Protein AF-A0A411PM91-F1 (afdb_monomer)

Organism: NCBI:txid2520507

Foldseek 3Di:
DPPPQLCVLLVVLVQFWDQDPVALQRIFTCAALDPPGPHGHPHRAFDADPVGFTWHDHPNDIDTSLLSLCSNVVAPCSSVPDDPPLQKDKAFQVNRRRPSHNVRIHIDGPVVNVVPPDDPPCPDLVQWDDDPQKIWGWDDDDPDIDTQGIGRDPVVSSVSNVVVVVD

Sequence (167 aa):
MKGKQLITLKSKFDKYFKIDPESPSGLSWKCKSSKRSSYAAGDKAGTITTNGYYTVVLFGRHYRVHRIVAVLAGIPDAHLLRKGCQKYQIDHINRERTANCPSNLRVVTPSVNNQNRAQPERKHDAGIRKRGKTFTAYYYEGNKQVTVGTFDTREEAVQARAGCLAA

Structure (mmCIF, N/CA/C/O backbone):
data_AF-A0A411PM91-F1
#
_entry.id   AF-A0A411PM91-F1
#
loop_
_atom_site.group_PDB
_atom_site.id
_atom_site.type_symbol
_atom_site.label_atom_id
_atom_site.label_alt_id
_atom_site.label_comp_id
_atom_site.label_asym_id
_atom_site.label_entity_id
_atom_site.label_seq_id
_atom_site.pdbx_PDB_ins_code
_atom_site.Cartn_x
_atom_site.Cartn_y
_atom_site.Cartn_z
_atom_site.occupancy
_atom_site.B_iso_or_equiv
_atom_site.auth_seq_id
_atom_site.auth_comp_id
_atom_site.auth_asym_id
_atom_site.auth_atom_id
_atom_site.pdbx_PDB_model_num
ATOM 1 N N . MET A 1 1 ? -12.858 -2.547 -27.367 1.00 46.53 1 MET A N 1
ATOM 2 C CA . MET A 1 1 ? -11.926 -1.500 -26.864 1.00 46.53 1 MET A CA 1
ATOM 3 C C . MET A 1 1 ? -11.109 -1.881 -25.610 1.00 46.53 1 MET A C 1
ATOM 5 O O . MET A 1 1 ? -10.199 -1.135 -25.277 1.00 46.53 1 MET A O 1
ATOM 9 N N . LYS A 1 2 ? -11.354 -3.023 -24.936 1.00 47.12 2 LYS A N 1
ATOM 10 C CA . LYS A 1 2 ? -10.687 -3.400 -23.665 1.00 47.12 2 LYS A CA 1
ATOM 11 C C . LYS A 1 2 ? -9.218 -3.862 -23.812 1.00 47.12 2 LYS A C 1
ATOM 13 O O . LYS A 1 2 ? -8.403 -3.578 -22.945 1.00 47.12 2 LYS A O 1
ATOM 18 N N . GLY A 1 3 ? -8.856 -4.492 -24.937 1.00 42.31 3 GLY A N 1
ATOM 19 C CA . GLY A 1 3 ? -7.510 -5.055 -25.155 1.00 42.31 3 GLY A CA 1
ATOM 20 C C . GLY A 1 3 ? -6.398 -4.045 -25.479 1.00 42.31 3 GLY A C 1
ATOM 21 O O . GLY A 1 3 ? -5.266 -4.230 -25.046 1.00 42.31 3 GLY A O 1
ATOM 22 N N . LYS A 1 4 ? -6.696 -2.937 -26.178 1.00 44.84 4 LYS A N 1
ATOM 23 C CA . LYS A 1 4 ? -5.661 -1.978 -26.623 1.00 44.84 4 LYS A CA 1
ATOM 24 C C . LYS A 1 4 ? -4.986 -1.221 -25.465 1.00 44.84 4 LYS A C 1
ATOM 26 O O . LYS A 1 4 ? -3.795 -0.958 -25.547 1.00 44.84 4 LYS A O 1
ATOM 31 N N . GLN A 1 5 ? -5.703 -0.908 -24.379 1.00 50.62 5 GLN A N 1
ATOM 32 C CA . GLN A 1 5 ? -5.154 -0.141 -23.243 1.00 50.62 5 GLN A CA 1
ATOM 33 C C . GLN A 1 5 ? -4.319 -0.982 -22.262 1.00 50.62 5 GLN A C 1
ATOM 35 O O . GLN A 1 5 ? -3.369 -0.455 -21.677 1.00 50.62 5 GLN A O 1
ATOM 40 N N . LEU A 1 6 ? -4.633 -2.277 -22.104 1.00 51.25 6 LEU A N 1
ATOM 41 C CA . LEU A 1 6 ? -3.846 -3.220 -21.293 1.00 51.25 6 LEU A CA 1
ATOM 42 C C . LEU A 1 6 ? -2.402 -3.298 -21.806 1.00 51.25 6 LEU A C 1
ATOM 44 O O . LEU A 1 6 ? -1.440 -3.203 -21.042 1.00 51.25 6 LEU A O 1
ATOM 48 N N . ILE A 1 7 ? -2.286 -3.389 -23.132 1.00 56.22 7 ILE A N 1
ATOM 49 C CA . ILE A 1 7 ? -1.024 -3.461 -23.862 1.00 56.22 7 ILE A CA 1
ATOM 50 C C . ILE A 1 7 ? -0.212 -2.176 -23.639 1.00 56.22 7 ILE A C 1
ATOM 52 O O . ILE A 1 7 ? 0.985 -2.257 -23.388 1.00 56.22 7 ILE A O 1
ATOM 56 N N . THR A 1 8 ? -0.845 -0.995 -23.610 1.00 63.28 8 THR A N 1
ATOM 57 C CA . THR A 1 8 ? -0.145 0.295 -23.442 1.00 63.28 8 THR A CA 1
ATOM 58 C C . THR A 1 8 ? 0.420 0.514 -22.031 1.00 63.28 8 THR A C 1
ATOM 60 O O . THR A 1 8 ? 1.538 1.006 -21.883 1.00 63.28 8 THR A O 1
ATOM 63 N N . LEU A 1 9 ? -0.323 0.159 -20.974 1.00 65.81 9 LEU A N 1
ATOM 64 C CA . LEU A 1 9 ? 0.122 0.350 -19.581 1.00 65.81 9 LEU A CA 1
ATOM 65 C C . LEU A 1 9 ? 1.187 -0.665 -19.164 1.00 65.81 9 LEU A C 1
ATOM 67 O O . LEU A 1 9 ? 2.182 -0.278 -18.546 1.00 65.81 9 LEU A O 1
ATOM 71 N N . LYS A 1 10 ? 1.002 -1.938 -19.536 1.00 73.44 10 LYS A N 1
ATOM 72 C CA . LYS A 1 10 ? 2.011 -2.976 -19.306 1.00 73.44 10 LYS A CA 1
ATOM 73 C C . LYS A 1 10 ? 3.294 -2.645 -20.068 1.00 73.44 10 LYS A C 1
ATOM 75 O O . LYS A 1 10 ? 4.349 -2.604 -19.450 1.00 73.44 10 LYS A O 1
ATOM 80 N N . SER A 1 11 ? 3.185 -2.279 -21.350 1.00 76.88 11 SER A N 1
ATOM 81 C CA . SER A 1 11 ? 4.326 -1.850 -22.175 1.00 76.88 11 SER A CA 1
ATOM 82 C C . SER A 1 11 ? 5.086 -0.667 -21.561 1.00 76.88 11 SER A C 1
ATOM 84 O O . SER A 1 11 ? 6.317 -0.662 -21.545 1.00 76.88 11 SER A O 1
ATOM 86 N N . LYS A 1 12 ? 4.375 0.310 -20.976 1.00 84.75 12 LYS A N 1
ATOM 87 C CA . LYS A 1 12 ? 5.016 1.442 -20.297 1.00 84.75 12 LYS A CA 1
ATOM 88 C C . LYS A 1 12 ? 5.881 1.002 -19.117 1.00 84.75 12 LYS A C 1
ATOM 90 O O . LYS A 1 12 ? 7.018 1.452 -19.022 1.00 84.75 12 LYS A O 1
ATOM 95 N N . PHE A 1 13 ? 5.347 0.210 -18.187 1.00 91.56 13 PHE A N 1
ATOM 96 C CA . PHE A 1 13 ? 6.101 -0.171 -16.988 1.00 91.56 13 PHE A CA 1
ATOM 97 C C . PHE A 1 13 ? 7.158 -1.232 -1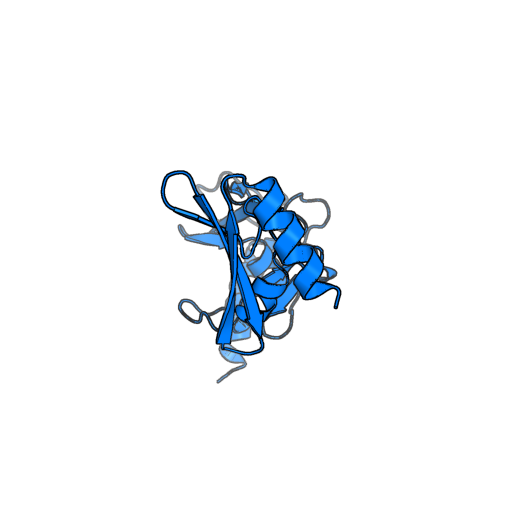7.277 1.00 91.56 13 PHE A C 1
ATOM 99 O O . PHE A 1 13 ? 8.256 -1.130 -16.738 1.00 91.56 13 PHE A O 1
ATOM 106 N N . ASP A 1 14 ? 6.865 -2.184 -18.163 1.00 92.44 14 ASP A N 1
ATOM 107 C CA . ASP A 1 14 ? 7.782 -3.271 -18.517 1.00 92.44 14 ASP A CA 1
ATOM 108 C C . ASP A 1 14 ? 9.068 -2.754 -19.175 1.00 92.44 14 ASP A C 1
ATOM 110 O O . ASP A 1 14 ? 10.133 -3.346 -19.028 1.00 92.44 14 ASP A O 1
ATOM 114 N N . LYS A 1 15 ? 9.024 -1.592 -19.833 1.00 92.88 15 LYS A N 1
ATOM 115 C CA . LYS A 1 15 ? 10.239 -0.941 -20.336 1.00 92.88 15 LYS A CA 1
ATOM 116 C C . LYS A 1 15 ? 11.224 -0.560 -19.219 1.00 92.88 15 LYS A C 1
ATOM 118 O O . LYS A 1 15 ? 12.434 -0.628 -19.423 1.00 92.88 15 LYS A O 1
ATOM 123 N N . TYR A 1 16 ? 10.722 -0.136 -18.060 1.00 94.44 16 TYR A N 1
ATOM 124 C CA . TYR A 1 16 ? 11.538 0.478 -17.003 1.00 94.44 16 TYR A CA 1
ATOM 125 C C . TYR A 1 16 ? 11.743 -0.411 -15.783 1.00 94.44 16 TYR A C 1
ATOM 127 O O . TYR A 1 16 ? 12.734 -0.225 -15.081 1.00 94.44 16 TYR A O 1
ATOM 135 N N . PHE A 1 17 ? 10.852 -1.366 -15.528 1.00 96.25 17 PHE A N 1
ATOM 136 C CA . PHE A 1 17 ? 10.847 -2.157 -14.303 1.00 96.25 17 PHE A CA 1
ATOM 137 C C . PHE A 1 17 ? 10.776 -3.651 -14.599 1.00 96.25 17 PHE A C 1
ATOM 139 O O . PHE A 1 17 ? 10.096 -4.076 -15.531 1.00 96.25 17 PHE A O 1
ATOM 146 N N . LYS A 1 18 ? 11.440 -4.441 -13.756 1.00 95.88 18 LYS A N 1
ATOM 147 C CA . LYS A 1 18 ? 11.257 -5.891 -13.646 1.00 95.88 18 LYS A CA 1
ATOM 148 C C . LYS A 1 18 ? 10.791 -6.233 -12.234 1.00 95.88 18 LYS A C 1
ATOM 150 O O . LYS A 1 18 ? 11.152 -5.530 -11.289 1.00 95.88 18 LYS A O 1
ATOM 155 N N . ILE A 1 19 ? 10.008 -7.301 -12.106 1.00 96.38 19 ILE A N 1
ATOM 156 C CA . ILE A 1 19 ? 9.714 -7.898 -10.800 1.00 96.38 19 ILE A CA 1
ATOM 157 C C . ILE A 1 19 ? 11.004 -8.530 -10.286 1.00 96.38 19 ILE A C 1
ATOM 159 O O . ILE A 1 19 ? 11.679 -9.240 -11.030 1.00 96.38 19 ILE A O 1
ATOM 163 N N . ASP A 1 20 ? 11.352 -8.219 -9.044 1.00 95.75 20 ASP A N 1
ATOM 164 C CA . ASP A 1 20 ? 12.596 -8.644 -8.414 1.00 95.75 20 ASP A CA 1
ATOM 165 C C . ASP A 1 20 ? 12.328 -9.041 -6.953 1.00 95.75 20 ASP A C 1
ATOM 167 O O . ASP A 1 20 ? 12.141 -8.150 -6.119 1.00 95.75 20 ASP A O 1
ATOM 171 N N . PRO A 1 21 ? 12.269 -10.350 -6.641 1.00 91.62 21 PRO A N 1
ATOM 172 C CA . PRO A 1 21 ? 12.053 -10.842 -5.279 1.00 91.62 21 PRO A CA 1
ATOM 173 C C . PRO A 1 21 ? 13.147 -10.427 -4.283 1.00 91.62 21 PRO A C 1
ATOM 175 O O . PRO A 1 21 ? 12.860 -10.307 -3.097 1.00 91.62 21 PRO A O 1
ATOM 178 N N . GLU A 1 22 ? 14.367 -10.150 -4.756 1.00 92.56 22 GLU A N 1
ATOM 179 C CA . GLU A 1 22 ? 15.513 -9.746 -3.920 1.00 92.56 22 GLU A CA 1
ATOM 180 C C . GLU A 1 22 ? 15.484 -8.248 -3.559 1.00 92.56 22 GLU A C 1
ATOM 182 O O . GLU A 1 22 ? 16.266 -7.738 -2.741 1.00 92.56 22 GLU A O 1
ATOM 187 N N . SER A 1 23 ? 14.590 -7.495 -4.203 1.00 93.69 23 SER A N 1
ATOM 188 C CA . SER A 1 23 ? 14.336 -6.100 -3.879 1.00 93.69 23 SER A CA 1
ATOM 189 C C . SER A 1 23 ? 13.328 -6.006 -2.731 1.00 93.69 23 SER A C 1
ATOM 191 O O . SER A 1 23 ? 12.241 -6.571 -2.844 1.00 93.69 23 SER A O 1
ATOM 193 N N . PRO A 1 24 ? 13.585 -5.204 -1.678 1.00 93.31 24 PRO A N 1
ATOM 194 C CA . PRO A 1 24 ? 12.624 -4.981 -0.594 1.00 93.31 24 PRO A CA 1
ATOM 195 C C . PRO A 1 24 ? 11.248 -4.501 -1.072 1.00 93.31 24 PRO A C 1
ATOM 197 O O . PRO A 1 24 ? 10.238 -4.717 -0.412 1.00 93.31 24 PRO A O 1
ATOM 200 N N . SER A 1 25 ? 11.193 -3.829 -2.225 1.00 94.31 25 SER A N 1
ATOM 201 C CA . SER A 1 25 ? 9.938 -3.363 -2.808 1.00 94.31 25 SER A CA 1
ATOM 202 C C . SER A 1 25 ? 9.283 -4.372 -3.754 1.00 94.31 25 SER A C 1
ATOM 204 O O . SER A 1 25 ? 8.125 -4.167 -4.116 1.00 94.31 25 SER A O 1
ATOM 206 N N . GLY A 1 26 ? 9.995 -5.413 -4.192 1.00 94.94 26 GLY A N 1
ATOM 207 C CA . GLY A 1 26 ? 9.575 -6.329 -5.254 1.00 94.94 26 GLY A CA 1
ATOM 208 C C . GLY A 1 26 ? 9.870 -5.847 -6.684 1.00 94.94 26 GLY A C 1
ATOM 209 O O . GLY A 1 26 ? 9.425 -6.487 -7.639 1.00 94.94 26 GLY A O 1
ATOM 210 N N . LEU A 1 27 ? 10.569 -4.717 -6.867 1.00 96.56 27 LEU A N 1
ATOM 211 C CA . LEU A 1 27 ? 10.938 -4.180 -8.184 1.00 96.56 27 LEU A CA 1
ATOM 212 C C . LEU A 1 27 ? 12.404 -3.753 -8.264 1.00 96.56 27 LEU A C 1
ATOM 214 O O . LEU A 1 27 ? 12.950 -3.190 -7.313 1.00 96.56 27 LEU A O 1
ATOM 218 N N . SER A 1 28 ? 12.964 -3.875 -9.467 1.00 96.94 28 SER A N 1
ATOM 219 C CA . SER A 1 28 ? 14.251 -3.282 -9.848 1.00 96.94 28 SER A CA 1
ATOM 220 C C . SER A 1 28 ? 14.170 -2.590 -11.209 1.00 96.94 28 SER A C 1
ATOM 222 O O . SER A 1 28 ? 13.326 -2.920 -12.052 1.00 96.94 28 SER A O 1
ATOM 224 N N . TRP A 1 29 ? 15.035 -1.602 -11.426 1.00 96.19 29 TRP A N 1
ATOM 225 C CA . TRP A 1 29 ? 15.117 -0.843 -12.672 1.00 96.19 29 TRP A CA 1
ATOM 226 C C . TRP A 1 29 ? 15.726 -1.696 -13.795 1.00 96.19 29 TRP A C 1
ATOM 228 O O . TRP A 1 29 ? 16.765 -2.325 -13.621 1.00 96.19 29 TRP A O 1
ATOM 238 N N . LYS A 1 30 ? 15.106 -1.707 -14.980 1.00 95.25 30 LYS A N 1
ATOM 239 C CA . LYS A 1 30 ? 15.675 -2.309 -16.205 1.00 95.25 30 LYS A CA 1
ATOM 240 C C . LYS A 1 30 ? 16.568 -1.332 -16.961 1.00 95.25 30 LYS A C 1
ATOM 242 O O . LYS A 1 30 ? 17.484 -1.745 -17.659 1.00 95.25 30 LYS A O 1
ATOM 247 N N . CYS A 1 31 ? 16.280 -0.039 -16.856 1.00 92.44 31 CYS A N 1
ATOM 248 C CA . CYS A 1 31 ? 17.037 1.018 -17.511 1.00 92.44 31 CYS A CA 1
ATOM 249 C C . CYS A 1 31 ? 16.841 2.356 -16.794 1.00 92.44 31 CYS A C 1
ATOM 251 O O . CYS A 1 31 ? 15.940 2.517 -15.966 1.00 92.44 31 CYS A O 1
ATOM 253 N N . LYS A 1 32 ? 17.667 3.341 -17.160 1.00 90.31 32 LYS A N 1
ATOM 254 C CA . LYS A 1 32 ? 17.509 4.714 -16.681 1.00 90.31 32 LYS A CA 1
ATOM 255 C C . LYS A 1 32 ? 16.170 5.291 -17.143 1.00 90.31 32 LYS A C 1
ATOM 257 O O . LYS A 1 32 ? 15.815 5.217 -18.319 1.00 90.31 32 LYS A O 1
ATOM 262 N N . SER A 1 33 ? 15.460 5.949 -16.229 1.00 85.31 33 SER A N 1
ATOM 263 C CA . SER A 1 33 ? 14.210 6.652 -16.555 1.00 85.31 33 SER A CA 1
ATOM 264 C C . SER A 1 33 ? 14.434 7.919 -17.396 1.00 85.31 33 SER A C 1
ATOM 266 O O . SER A 1 33 ? 13.553 8.332 -18.149 1.00 85.31 33 SER A O 1
ATOM 268 N N . SER A 1 34 ? 15.615 8.535 -17.281 1.00 85.88 34 SER A N 1
ATOM 269 C CA . SER A 1 34 ? 16.065 9.697 -18.054 1.00 85.88 34 SER A CA 1
ATOM 270 C C . SER A 1 34 ? 17.592 9.845 -17.970 1.00 85.88 34 SER A C 1
ATOM 272 O O . SER A 1 34 ? 18.227 9.213 -17.126 1.00 85.88 34 SER A O 1
ATOM 274 N N . LYS A 1 35 ? 18.188 10.733 -18.781 1.00 84.62 35 LYS A N 1
ATOM 275 C CA . LYS A 1 35 ? 19.632 11.047 -18.717 1.00 84.62 35 LYS A CA 1
ATOM 276 C C . LYS A 1 35 ? 20.079 11.591 -17.350 1.00 84.62 35 LYS A C 1
ATOM 278 O O . LYS A 1 35 ? 21.228 11.401 -16.980 1.00 84.62 35 LYS A O 1
ATOM 283 N N . ARG A 1 36 ? 19.173 12.244 -16.610 1.00 84.94 36 ARG A N 1
ATOM 284 C CA . ARG A 1 36 ? 19.425 12.817 -15.273 1.00 84.94 36 ARG A CA 1
ATOM 285 C C . ARG A 1 36 ? 19.074 11.862 -14.126 1.00 84.94 36 ARG A C 1
ATOM 287 O O . ARG A 1 36 ? 19.219 12.229 -12.968 1.00 84.94 36 ARG A O 1
ATOM 294 N N . SER A 1 37 ? 18.563 10.669 -14.430 1.00 85.50 37 SER A N 1
ATOM 295 C CA . SER A 1 37 ? 18.227 9.669 -13.416 1.00 85.50 37 SER A CA 1
ATOM 296 C C . SER A 1 37 ? 19.499 9.184 -12.727 1.00 85.50 37 SER A C 1
ATOM 298 O O . SER A 1 37 ? 20.421 8.730 -13.407 1.00 85.50 37 SER A O 1
ATOM 300 N N . SER A 1 38 ? 19.514 9.231 -11.396 1.00 86.06 38 SER A N 1
ATOM 301 C CA . SER A 1 38 ? 20.569 8.629 -10.575 1.00 86.06 38 SER A CA 1
ATOM 302 C C . SER A 1 38 ? 20.513 7.100 -10.593 1.00 86.06 38 SER A C 1
ATOM 304 O O . SER A 1 38 ? 21.551 6.462 -10.505 1.00 86.06 38 SER A O 1
ATOM 306 N N . TYR A 1 39 ? 19.323 6.517 -10.773 1.00 88.81 39 TYR A N 1
ATOM 307 C CA . TYR A 1 39 ? 19.137 5.066 -10.846 1.00 88.81 39 TYR A CA 1
ATOM 308 C C . TYR A 1 39 ? 19.611 4.488 -12.183 1.00 88.81 39 TYR A C 1
ATOM 310 O O . TYR A 1 39 ? 19.261 5.024 -13.246 1.00 88.81 39 TYR A O 1
ATOM 318 N N . ALA A 1 40 ? 20.352 3.385 -12.121 1.00 89.50 40 ALA A N 1
ATOM 319 C CA . ALA A 1 40 ? 20.848 2.587 -13.234 1.00 89.50 40 ALA A CA 1
ATOM 320 C C . ALA A 1 40 ? 20.064 1.272 -13.402 1.00 89.50 40 ALA A C 1
ATOM 322 O O . ALA A 1 40 ? 19.193 0.921 -12.609 1.00 89.50 40 ALA A O 1
ATOM 323 N N . ALA A 1 41 ? 20.350 0.549 -14.486 1.00 92.62 41 ALA A N 1
ATOM 324 C CA . ALA A 1 41 ? 19.813 -0.793 -14.678 1.00 92.62 41 ALA A CA 1
ATOM 325 C C . ALA A 1 41 ? 20.351 -1.732 -13.585 1.00 92.62 41 ALA A C 1
ATOM 327 O O . ALA A 1 41 ? 21.551 -1.754 -13.337 1.00 92.62 41 ALA A O 1
ATOM 328 N N . GLY A 1 42 ? 19.468 -2.510 -12.961 1.00 92.50 42 GLY A N 1
ATOM 329 C CA . GLY A 1 42 ? 19.785 -3.411 -11.852 1.00 92.50 42 GLY A CA 1
ATOM 330 C C . GLY A 1 42 ? 19.485 -2.834 -10.469 1.00 92.50 42 GLY A C 1
ATOM 331 O O . GLY A 1 42 ? 19.266 -3.610 -9.544 1.00 92.50 42 GLY A O 1
ATOM 332 N N . ASP A 1 43 ? 19.385 -1.510 -10.329 1.00 94.38 43 ASP A N 1
ATOM 333 C CA . ASP A 1 43 ? 19.134 -0.893 -9.027 1.00 94.38 43 ASP A CA 1
ATOM 334 C C . ASP A 1 43 ? 17.762 -1.281 -8.472 1.00 94.38 43 ASP A C 1
ATOM 336 O O . ASP A 1 43 ? 16.747 -1.257 -9.183 1.00 94.38 43 ASP A O 1
ATOM 340 N N . LYS A 1 44 ? 17.720 -1.562 -7.165 1.00 96.19 44 LYS A N 1
ATOM 341 C CA . LYS A 1 44 ? 16.477 -1.794 -6.423 1.00 96.19 44 LYS A CA 1
ATOM 342 C C . LYS A 1 44 ? 15.601 -0.548 -6.526 1.00 96.19 44 LYS A C 1
ATOM 344 O O . LYS A 1 44 ? 16.020 0.564 -6.203 1.00 96.19 44 LYS A O 1
ATOM 349 N N . ALA A 1 45 ? 14.379 -0.720 -7.012 1.00 95.12 45 ALA A N 1
ATOM 350 C CA . ALA A 1 45 ? 13.454 0.382 -7.208 1.00 95.12 45 ALA A CA 1
ATOM 351 C C . ALA A 1 45 ? 12.601 0.598 -5.956 1.00 95.12 45 ALA A C 1
ATOM 353 O O . ALA A 1 45 ? 12.240 -0.346 -5.265 1.00 95.12 45 ALA A O 1
ATOM 354 N N . GLY A 1 46 ? 12.183 1.836 -5.720 1.00 94.25 46 GLY A N 1
ATOM 355 C CA . GLY A 1 46 ? 11.139 2.149 -4.753 1.00 94.25 46 GLY A CA 1
ATOM 356 C C . GLY A 1 46 ? 11.641 2.702 -3.426 1.00 94.25 46 GLY A C 1
ATOM 357 O O . GLY A 1 46 ? 12.680 2.319 -2.903 1.00 94.25 46 GLY A O 1
ATOM 358 N N . THR A 1 47 ? 10.847 3.605 -2.868 1.00 95.06 47 THR A N 1
ATOM 359 C CA . THR A 1 47 ? 11.080 4.239 -1.570 1.00 95.06 47 THR A CA 1
ATOM 360 C C . THR A 1 47 ? 9.839 4.062 -0.713 1.00 95.06 47 THR A C 1
ATOM 362 O O . THR A 1 47 ? 8.718 4.244 -1.204 1.00 95.06 47 THR A O 1
ATOM 365 N N . ILE A 1 48 ? 10.036 3.683 0.549 1.00 95.88 48 ILE A N 1
ATOM 366 C CA . ILE A 1 48 ? 8.940 3.540 1.502 1.00 95.88 48 ILE A CA 1
ATOM 367 C C . ILE A 1 48 ? 8.408 4.922 1.888 1.00 95.88 48 ILE A C 1
ATOM 369 O O . ILE A 1 48 ? 9.162 5.847 2.180 1.00 95.88 48 ILE A O 1
ATOM 373 N N . THR A 1 49 ? 7.094 5.081 1.846 1.00 94.31 49 THR A N 1
ATOM 374 C CA . THR A 1 49 ? 6.409 6.296 2.288 1.00 94.31 49 THR A CA 1
ATOM 375 C C . THR A 1 49 ? 6.005 6.182 3.754 1.00 94.31 49 THR A C 1
ATOM 377 O O . THR A 1 49 ? 5.902 5.088 4.304 1.00 94.31 49 THR A O 1
ATOM 380 N N . THR A 1 50 ? 5.673 7.309 4.384 1.00 92.12 50 THR A N 1
ATOM 381 C CA . THR A 1 50 ? 5.226 7.364 5.791 1.00 92.12 50 THR A CA 1
ATOM 382 C C . THR A 1 50 ? 3.986 6.515 6.090 1.00 92.12 50 THR A C 1
ATOM 384 O O . THR A 1 50 ? 3.780 6.085 7.217 1.00 92.12 50 THR A O 1
ATOM 387 N N . ASN A 1 51 ? 3.160 6.227 5.080 1.00 87.19 51 ASN A N 1
ATOM 388 C CA . ASN A 1 51 ? 1.994 5.342 5.189 1.00 87.19 51 ASN A CA 1
ATOM 389 C C . ASN A 1 51 ? 2.301 3.859 4.878 1.00 87.19 51 ASN A C 1
ATOM 391 O O . ASN A 1 51 ? 1.369 3.066 4.718 1.00 87.19 51 ASN A O 1
ATOM 395 N N . GLY A 1 52 ? 3.582 3.488 4.783 1.00 92.50 52 GLY A N 1
ATOM 396 C CA . GLY A 1 52 ? 4.055 2.107 4.679 1.00 92.50 52 GLY A CA 1
ATOM 397 C C . GLY A 1 52 ? 3.977 1.485 3.284 1.00 92.50 52 GLY A C 1
ATOM 398 O O . GLY A 1 52 ? 4.058 0.269 3.170 1.00 92.50 52 GLY A O 1
ATOM 399 N N . TYR A 1 53 ? 3.795 2.274 2.221 1.00 94.38 53 TYR A N 1
ATOM 400 C CA . TYR A 1 53 ? 3.800 1.760 0.848 1.00 94.38 53 TYR A CA 1
ATOM 401 C C . TYR A 1 53 ? 5.120 2.073 0.146 1.00 94.38 53 TYR A C 1
ATOM 403 O O . TYR A 1 53 ? 5.652 3.170 0.261 1.00 94.38 53 TYR A O 1
ATOM 411 N N . TYR A 1 54 ? 5.605 1.158 -0.688 1.00 97.06 54 TYR A N 1
ATOM 412 C CA . TYR A 1 54 ? 6.665 1.506 -1.631 1.00 97.06 54 TYR A CA 1
ATOM 413 C C . TYR A 1 54 ? 6.117 2.329 -2.803 1.00 97.06 54 TYR A C 1
ATOM 415 O O . TYR A 1 54 ? 5.061 2.022 -3.375 1.00 97.06 54 TYR A O 1
ATOM 423 N N . THR A 1 55 ? 6.855 3.368 -3.195 1.00 96.19 55 THR A N 1
ATOM 424 C CA . THR A 1 55 ? 6.546 4.209 -4.358 1.00 96.19 55 THR A CA 1
ATOM 425 C C . THR A 1 55 ? 7.770 4.463 -5.227 1.00 96.19 55 THR A C 1
ATOM 427 O O . THR A 1 55 ? 8.888 4.495 -4.732 1.00 96.19 55 THR A O 1
ATOM 430 N N . VAL A 1 56 ? 7.556 4.660 -6.527 1.00 94.69 56 VAL A N 1
ATOM 431 C CA . VAL A 1 56 ? 8.582 5.064 -7.502 1.00 94.69 56 VAL A CA 1
ATOM 432 C C . VAL A 1 56 ? 8.130 6.313 -8.244 1.00 94.69 56 VAL A C 1
ATOM 434 O O . VAL A 1 56 ? 6.930 6.520 -8.444 1.00 94.69 56 VAL A O 1
ATOM 437 N N . VAL A 1 57 ? 9.082 7.124 -8.699 1.00 91.50 57 VAL A N 1
ATOM 438 C CA . VAL A 1 57 ? 8.812 8.249 -9.598 1.00 91.50 57 VAL A CA 1
ATOM 439 C C . VAL A 1 57 ? 9.211 7.858 -11.014 1.00 91.50 57 VAL A C 1
ATOM 441 O O . VAL A 1 57 ? 10.349 7.475 -11.262 1.00 91.50 57 VAL A O 1
ATOM 444 N N . LEU A 1 58 ? 8.276 7.971 -11.956 1.00 89.81 58 LEU A N 1
ATOM 445 C CA . LEU A 1 58 ? 8.541 7.767 -13.380 1.00 89.81 58 LEU A CA 1
ATOM 446 C C . LEU A 1 58 ? 7.884 8.900 -14.174 1.00 89.81 58 LEU A C 1
ATOM 448 O O . LEU A 1 58 ? 6.678 9.123 -14.058 1.00 89.81 58 LEU A O 1
ATOM 452 N N . PHE A 1 59 ? 8.669 9.622 -14.978 1.00 86.38 59 PHE A N 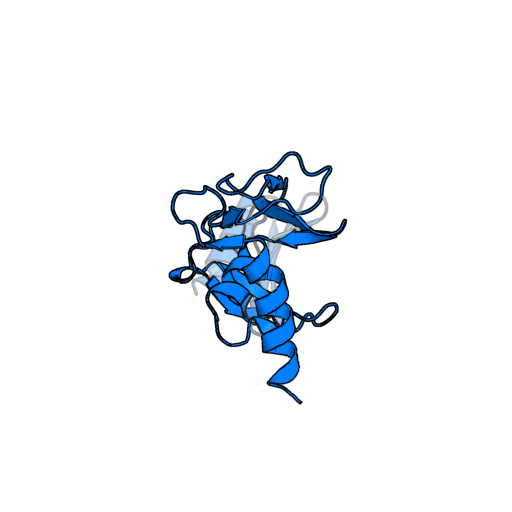1
ATOM 453 C CA . PHE A 1 59 ? 8.216 10.810 -15.722 1.00 86.38 59 PHE A CA 1
ATOM 454 C C . PHE A 1 59 ? 7.518 11.860 -14.836 1.00 86.38 59 PHE A C 1
ATOM 456 O O . PHE A 1 59 ? 6.411 12.300 -15.136 1.00 86.38 59 PHE A O 1
ATOM 463 N N . GLY A 1 60 ? 8.127 12.202 -13.695 1.00 84.81 60 GLY A N 1
ATOM 464 C CA . GLY A 1 60 ? 7.608 13.231 -12.782 1.00 84.81 60 GLY A CA 1
ATOM 465 C C . GLY A 1 60 ? 6.342 12.843 -12.012 1.00 84.81 60 GLY A C 1
ATOM 466 O O . GLY A 1 60 ? 5.741 13.688 -11.357 1.00 84.81 60 GLY A O 1
ATOM 467 N N . ARG A 1 61 ? 5.912 11.574 -12.069 1.00 88.12 61 ARG A N 1
ATOM 468 C CA . ARG A 1 61 ? 4.723 11.094 -11.357 1.00 88.12 61 ARG A CA 1
ATOM 469 C C . ARG A 1 61 ? 5.055 9.950 -10.409 1.00 88.12 61 ARG A C 1
ATOM 471 O O . ARG A 1 61 ? 5.738 9.006 -10.799 1.00 88.12 61 ARG A O 1
ATOM 478 N N . HIS A 1 62 ? 4.493 10.010 -9.203 1.00 91.12 62 HIS A N 1
ATOM 479 C CA . HIS A 1 62 ? 4.558 8.929 -8.223 1.00 91.12 62 HIS A CA 1
ATOM 480 C C . HIS A 1 62 ? 3.602 7.788 -8.583 1.00 91.12 62 HIS A C 1
ATOM 482 O O . HIS A 1 62 ? 2.412 7.999 -8.845 1.00 91.12 62 HIS A O 1
ATOM 488 N N . TYR A 1 63 ? 4.117 6.566 -8.530 1.00 92.06 63 TYR A N 1
ATOM 489 C CA . TYR A 1 63 ? 3.364 5.327 -8.682 1.00 92.06 63 TYR A CA 1
ATOM 490 C C . TYR A 1 63 ? 3.612 4.433 -7.472 1.00 92.06 63 TYR A C 1
ATOM 492 O O . TYR A 1 63 ? 4.736 4.329 -6.988 1.00 92.06 63 TYR A O 1
ATOM 500 N N . ARG A 1 64 ? 2.561 3.767 -6.986 1.00 93.69 64 ARG A N 1
ATOM 501 C CA . ARG A 1 64 ? 2.694 2.756 -5.930 1.00 93.69 64 ARG A CA 1
ATOM 502 C C . ARG A 1 64 ? 3.228 1.459 -6.523 1.00 93.69 64 ARG A C 1
ATOM 504 O O . ARG A 1 64 ? 2.695 0.995 -7.531 1.00 93.69 64 ARG A O 1
ATOM 511 N N . VAL A 1 65 ? 4.230 0.876 -5.873 1.00 95.69 65 VAL A N 1
ATOM 512 C CA . VAL A 1 65 ? 4.952 -0.298 -6.376 1.00 95.69 65 VAL A CA 1
ATOM 513 C C . VAL A 1 65 ? 4.035 -1.509 -6.530 1.00 95.69 65 VAL A C 1
ATOM 515 O O . VAL A 1 65 ? 3.991 -2.070 -7.618 1.00 95.69 65 VAL A O 1
ATOM 518 N N . HIS A 1 66 ? 3.197 -1.827 -5.538 1.00 94.12 66 HIS A N 1
ATOM 519 C CA . HIS A 1 66 ? 2.240 -2.941 -5.642 1.00 94.12 66 HIS A CA 1
ATOM 520 C C . HIS A 1 66 ? 1.332 -2.863 -6.883 1.00 94.12 66 HIS A C 1
ATOM 522 O O . HIS A 1 66 ? 0.966 -3.883 -7.453 1.00 94.12 66 HIS A O 1
ATOM 528 N N . ARG A 1 67 ? 0.982 -1.654 -7.354 1.00 92.75 67 ARG A N 1
ATOM 529 C CA . ARG A 1 67 ? 0.165 -1.491 -8.571 1.00 92.75 67 ARG A CA 1
ATOM 530 C C . ARG A 1 67 ? 0.959 -1.801 -9.830 1.00 92.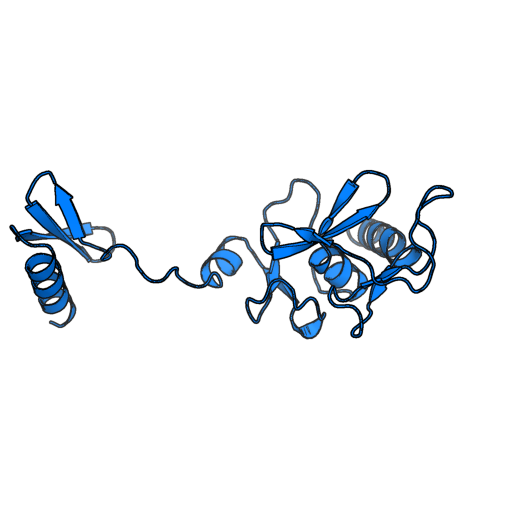75 67 ARG A C 1
ATOM 532 O O . ARG A 1 67 ? 0.406 -2.365 -10.765 1.00 92.75 67 ARG A O 1
ATOM 539 N N . ILE A 1 68 ? 2.233 -1.413 -9.857 1.00 93.50 68 ILE A N 1
ATOM 540 C CA . ILE A 1 68 ? 3.130 -1.739 -10.967 1.00 93.50 68 ILE A CA 1
ATOM 541 C C . ILE A 1 68 ? 3.354 -3.250 -11.005 1.00 93.50 68 ILE A C 1
ATOM 543 O O . ILE A 1 68 ? 3.179 -3.841 -12.066 1.00 93.50 68 ILE A O 1
ATOM 547 N N . VAL A 1 69 ? 3.652 -3.875 -9.860 1.00 95.25 69 VAL A N 1
ATOM 548 C CA . VAL A 1 69 ? 3.833 -5.331 -9.775 1.00 95.25 69 VAL A CA 1
ATOM 549 C C . VAL A 1 69 ? 2.583 -6.062 -10.261 1.00 95.25 69 VAL A C 1
ATOM 551 O O . VAL A 1 69 ? 2.697 -6.925 -11.125 1.00 95.25 69 VAL A O 1
ATOM 554 N N . ALA A 1 70 ? 1.389 -5.660 -9.810 1.00 92.88 70 ALA A N 1
ATOM 555 C CA . ALA A 1 70 ? 0.136 -6.265 -10.259 1.00 92.88 70 ALA A CA 1
ATOM 556 C C . ALA A 1 70 ? -0.064 -6.182 -11.785 1.00 92.88 70 ALA A C 1
ATOM 558 O O . ALA A 1 70 ? -0.485 -7.153 -12.411 1.00 92.88 70 ALA A O 1
ATOM 559 N N . VAL A 1 71 ? 0.271 -5.041 -12.402 1.00 91.19 71 VAL A N 1
ATOM 560 C CA . VAL A 1 71 ? 0.180 -4.859 -13.861 1.00 91.19 71 VAL A CA 1
ATOM 561 C C . VAL A 1 71 ? 1.221 -5.701 -14.606 1.00 91.19 71 VAL A C 1
ATOM 563 O O . VAL A 1 71 ? 0.888 -6.314 -15.620 1.00 91.19 71 VAL A O 1
ATOM 566 N N . LEU A 1 72 ? 2.468 -5.748 -14.125 1.00 92.44 72 LEU A N 1
ATOM 567 C CA . LEU A 1 72 ? 3.546 -6.520 -14.755 1.00 92.44 72 LEU A CA 1
ATOM 568 C C . LEU A 1 72 ? 3.296 -8.028 -14.668 1.00 92.44 72 LEU A C 1
ATOM 570 O O . LEU A 1 72 ? 3.439 -8.723 -15.674 1.00 92.44 72 LEU A O 1
ATOM 574 N N . ALA A 1 73 ? 2.852 -8.501 -13.501 1.00 92.44 73 ALA A N 1
ATOM 575 C CA . ALA A 1 73 ? 2.499 -9.894 -13.249 1.00 92.44 73 ALA A CA 1
ATOM 576 C C . ALA A 1 73 ? 1.223 -10.338 -13.982 1.00 92.44 73 ALA A C 1
ATOM 578 O O . ALA A 1 73 ? 0.921 -11.525 -14.019 1.00 92.44 73 ALA A O 1
ATOM 579 N N . GLY A 1 74 ? 0.469 -9.403 -14.571 1.00 89.62 74 GLY A N 1
ATOM 580 C CA . GLY A 1 74 ? -0.763 -9.722 -15.285 1.00 89.62 74 GLY A CA 1
ATOM 581 C C . GLY A 1 74 ? -1.898 -10.158 -14.361 1.00 89.62 74 GLY A C 1
ATOM 582 O O . GLY A 1 74 ? -2.737 -10.950 -14.781 1.00 89.62 74 GLY A O 1
ATOM 583 N N . ILE A 1 75 ? -1.941 -9.641 -13.127 1.00 88.75 75 ILE A N 1
ATOM 584 C CA . ILE A 1 75 ? -3.048 -9.912 -12.204 1.00 88.75 75 ILE A CA 1
ATOM 585 C C . ILE A 1 75 ? -4.361 -9.492 -12.887 1.00 88.75 75 ILE A C 1
ATOM 587 O O . ILE A 1 75 ? -4.440 -8.359 -13.394 1.00 88.75 75 ILE A O 1
ATOM 591 N N . PRO A 1 76 ? -5.383 -10.373 -12.920 1.00 82.69 76 PRO A N 1
ATOM 592 C CA . PRO A 1 76 ? -6.674 -10.062 -13.518 1.00 82.69 76 PRO A CA 1
ATOM 593 C C . PRO A 1 76 ? -7.204 -8.724 -13.014 1.00 82.69 76 PRO A C 1
ATOM 595 O O . PRO A 1 76 ? -7.045 -8.382 -11.845 1.00 82.69 76 PRO A O 1
ATOM 598 N N . ASP A 1 77 ? -7.782 -7.935 -13.917 1.00 81.69 77 ASP A N 1
ATOM 599 C CA . ASP A 1 77 ? -8.391 -6.639 -13.602 1.00 81.69 77 ASP A CA 1
ATOM 600 C C . ASP A 1 77 ? -7.460 -5.543 -13.053 1.00 81.69 77 ASP A C 1
ATOM 602 O O . ASP A 1 77 ? -7.905 -4.414 -12.841 1.00 81.69 77 ASP A O 1
ATOM 606 N N . ALA A 1 78 ? -6.146 -5.777 -12.928 1.00 82.00 78 ALA A N 1
ATOM 607 C CA . ALA A 1 78 ? -5.204 -4.739 -12.486 1.00 82.00 78 ALA A CA 1
ATOM 608 C C . ALA A 1 78 ? -5.177 -3.528 -13.442 1.00 82.00 78 ALA A C 1
ATOM 610 O O . ALA A 1 78 ? -4.894 -2.395 -13.051 1.00 82.00 78 ALA A O 1
ATOM 611 N N . HIS A 1 79 ? -5.544 -3.740 -14.704 1.00 70.69 79 HIS A N 1
ATOM 612 C CA . HIS A 1 79 ? -5.717 -2.686 -15.701 1.00 70.69 79 HIS A CA 1
ATOM 613 C C . HIS A 1 79 ? -6.928 -1.774 -15.452 1.00 70.69 79 HIS A C 1
ATOM 615 O O . HIS A 1 79 ? -6.964 -0.656 -15.969 1.00 70.69 79 HIS A O 1
ATOM 621 N N . LEU A 1 80 ? -7.904 -2.216 -14.650 1.00 72.81 80 LEU A N 1
ATOM 622 C CA . LEU A 1 80 ? -9.074 -1.420 -14.270 1.00 72.81 80 LEU A CA 1
ATOM 623 C C . LEU A 1 80 ? -8.726 -0.302 -13.279 1.00 72.81 80 LEU A C 1
ATOM 625 O O . LEU A 1 80 ? -9.560 0.574 -13.035 1.00 72.81 80 LEU A O 1
ATOM 629 N N . LEU A 1 81 ? -7.493 -0.278 -12.753 1.00 72.50 81 LEU A N 1
ATOM 630 C CA . LEU A 1 81 ? -6.936 0.787 -11.912 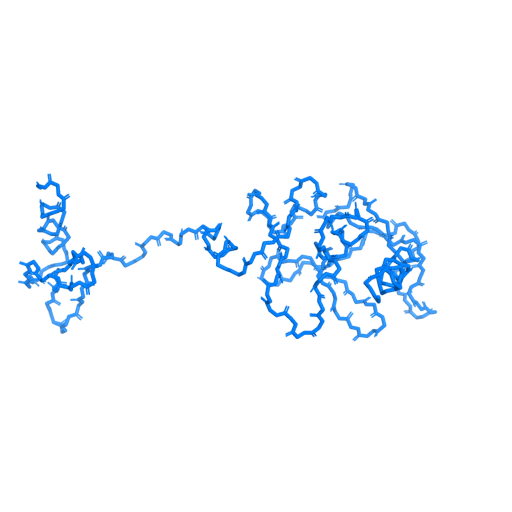1.00 72.50 81 LEU A CA 1
ATOM 631 C C . LEU A 1 81 ? -6.686 2.072 -12.727 1.00 72.50 81 LEU A C 1
ATOM 633 O O . LEU A 1 81 ? -5.569 2.592 -12.816 1.00 72.50 81 LEU A O 1
ATOM 637 N N . ARG A 1 82 ? -7.738 2.605 -13.352 1.00 64.56 82 ARG A N 1
ATOM 638 C CA . ARG A 1 82 ? -7.693 3.854 -14.111 1.00 64.56 82 ARG A CA 1
ATOM 639 C C . ARG A 1 82 ? -7.632 5.041 -13.154 1.00 64.56 82 ARG A C 1
ATOM 641 O O . ARG A 1 82 ? -8.238 5.037 -12.083 1.00 64.56 82 ARG A O 1
ATOM 648 N N . LYS A 1 83 ? -6.947 6.110 -13.572 1.00 58.50 83 LYS A N 1
ATOM 649 C CA . LYS A 1 83 ? -6.996 7.412 -12.887 1.00 58.50 83 LYS A CA 1
ATOM 650 C C . LYS A 1 83 ? -8.473 7.815 -12.702 1.00 58.50 83 LYS A C 1
ATOM 652 O O . LYS A 1 83 ? -9.197 7.911 -13.688 1.00 58.50 83 LYS A O 1
ATOM 657 N N . GLY A 1 84 ? -8.904 7.991 -11.452 1.00 55.41 84 GLY A N 1
ATOM 658 C CA . GLY A 1 84 ? -10.271 8.395 -11.090 1.00 55.41 84 GLY A CA 1
ATOM 659 C C . GLY A 1 84 ? -11.294 7.263 -10.924 1.00 55.41 84 GLY A C 1
ATOM 660 O O . GLY A 1 84 ? -12.394 7.530 -10.459 1.00 55.41 84 GLY A O 1
ATOM 661 N N . CYS A 1 85 ? -10.963 6.004 -11.241 1.00 60.06 85 CYS A N 1
ATOM 662 C CA . CYS A 1 85 ? -11.859 4.879 -10.964 1.00 60.06 85 CYS A CA 1
ATOM 663 C C . CYS A 1 85 ? -11.563 4.324 -9.564 1.00 60.06 85 CYS A C 1
ATOM 665 O O . CYS A 1 85 ? -10.603 3.582 -9.372 1.00 60.06 85 CYS A O 1
ATOM 667 N N . GLN A 1 86 ? -12.372 4.700 -8.573 1.00 66.75 86 GLN A N 1
ATOM 668 C CA . GLN A 1 86 ? -12.258 4.194 -7.197 1.00 66.75 86 GLN A CA 1
ATOM 669 C C . GLN A 1 86 ? -12.881 2.804 -7.004 1.00 66.75 86 GLN A C 1
ATOM 671 O O . GLN A 1 86 ? -12.828 2.274 -5.899 1.00 66.75 86 GLN A O 1
ATOM 676 N N . LYS A 1 87 ? -13.450 2.196 -8.056 1.00 80.44 87 LYS A N 1
ATOM 677 C CA . LYS A 1 87 ? -14.163 0.911 -7.955 1.00 80.44 87 LYS A CA 1
ATOM 678 C C . LYS A 1 87 ? -13.268 -0.262 -7.562 1.00 80.44 87 LYS A C 1
ATOM 680 O O . LYS A 1 87 ? -13.767 -1.200 -6.952 1.00 80.44 87 LYS A O 1
ATOM 685 N N . TYR A 1 88 ? -11.977 -0.197 -7.884 1.00 87.19 88 TYR A N 1
ATOM 686 C CA . TYR A 1 88 ? -11.035 -1.285 -7.645 1.00 87.19 88 TYR A CA 1
ATOM 687 C C . TYR A 1 88 ? -9.728 -0.784 -7.033 1.00 87.19 88 TYR A C 1
ATOM 689 O O . TYR A 1 88 ? -9.256 0.319 -7.326 1.00 87.19 88 TYR A O 1
ATOM 697 N N . GLN A 1 89 ? -9.144 -1.611 -6.174 1.00 90.12 89 GLN A N 1
ATOM 698 C CA . GLN A 1 89 ? -7.879 -1.381 -5.489 1.00 90.12 89 GLN A CA 1
ATOM 699 C C . GLN A 1 89 ? -7.044 -2.662 -5.513 1.00 90.12 89 GLN A C 1
ATOM 701 O O . GLN A 1 89 ? -7.581 -3.750 -5.693 1.00 90.12 89 GLN A O 1
ATOM 706 N N . ILE A 1 90 ? -5.730 -2.515 -5.348 1.00 92.12 90 ILE A N 1
ATOM 707 C CA . ILE A 1 90 ? -4.841 -3.648 -5.094 1.00 92.12 90 ILE A CA 1
ATOM 708 C C . ILE A 1 90 ? -4.713 -3.789 -3.587 1.00 92.12 90 ILE A C 1
ATOM 710 O O . ILE A 1 90 ? -4.302 -2.832 -2.930 1.00 92.12 90 ILE A O 1
ATOM 714 N N . ASP A 1 91 ? -5.091 -4.960 -3.095 1.00 91.50 91 ASP A N 1
ATOM 715 C CA . ASP A 1 91 ? -5.037 -5.368 -1.695 1.00 91.50 91 ASP A CA 1
ATOM 716 C C . ASP A 1 91 ? -3.921 -6.393 -1.489 1.00 91.50 91 ASP A C 1
ATOM 718 O O . ASP A 1 91 ? -3.609 -7.177 -2.393 1.00 91.50 91 ASP A O 1
ATOM 722 N N . HIS A 1 92 ? -3.338 -6.361 -0.293 1.00 92.50 92 HIS A N 1
ATOM 723 C CA . HIS A 1 92 ? -2.305 -7.287 0.162 1.00 92.50 92 HIS A CA 1
ATOM 724 C C . HIS A 1 92 ? -2.979 -8.382 0.984 1.00 92.50 92 HIS A C 1
ATOM 726 O O . HIS A 1 92 ? -3.526 -8.101 2.050 1.00 92.50 92 HIS A O 1
ATOM 732 N N . ILE A 1 93 ? -2.935 -9.627 0.509 1.00 91.31 93 ILE A N 1
ATOM 733 C CA . ILE A 1 93 ? -3.637 -10.763 1.131 1.00 91.31 93 ILE A CA 1
ATOM 734 C C . ILE A 1 93 ? -3.186 -10.946 2.587 1.00 91.31 93 ILE A C 1
ATOM 736 O O . ILE A 1 93 ? -4.024 -11.093 3.477 1.00 91.31 93 ILE A O 1
ATOM 740 N N . ASN A 1 94 ? -1.878 -10.855 2.843 1.00 90.56 94 ASN A N 1
ATOM 741 C CA . ASN A 1 94 ? -1.288 -10.955 4.180 1.00 90.56 94 ASN A CA 1
ATOM 742 C C . ASN A 1 94 ? -1.338 -9.646 5.001 1.00 90.56 94 ASN A C 1
ATOM 744 O O . ASN A 1 94 ? -0.813 -9.605 6.110 1.00 90.56 94 ASN A O 1
ATOM 748 N N . ARG A 1 95 ? -1.948 -8.573 4.471 1.00 88.50 95 ARG A N 1
ATOM 749 C CA . ARG A 1 95 ? -2.047 -7.228 5.084 1.00 88.50 95 ARG A CA 1
ATOM 750 C C . ARG A 1 95 ? -0.716 -6.493 5.281 1.00 88.50 95 ARG A C 1
ATOM 752 O O . ARG A 1 95 ? -0.694 -5.399 5.854 1.00 88.50 95 ARG A O 1
ATOM 759 N N . GLU A 1 96 ? 0.378 -7.036 4.768 1.00 89.88 96 GLU A N 1
ATOM 760 C CA . GLU A 1 96 ? 1.701 -6.438 4.838 1.00 89.88 96 GLU A CA 1
ATOM 761 C C . GLU A 1 96 ? 1.966 -5.590 3.586 1.00 89.88 96 GLU A C 1
ATOM 763 O O . GLU A 1 96 ? 2.156 -6.094 2.481 1.00 89.88 96 GLU A O 1
ATOM 768 N N . ARG A 1 97 ? 1.988 -4.263 3.757 1.00 92.00 97 ARG A N 1
ATOM 769 C CA . ARG A 1 97 ? 2.069 -3.291 2.645 1.00 92.00 97 ARG A CA 1
ATOM 770 C C . ARG A 1 97 ? 3.397 -3.312 1.881 1.00 92.00 97 ARG A C 1
ATOM 772 O O . ARG A 1 97 ? 3.473 -2.770 0.774 1.00 92.00 97 ARG A O 1
ATOM 779 N N . THR A 1 98 ? 4.432 -3.879 2.492 1.00 92.88 98 THR A N 1
ATOM 780 C CA . THR A 1 98 ? 5.786 -4.033 1.952 1.00 92.88 98 THR A CA 1
ATOM 781 C C . THR A 1 98 ? 5.932 -5.310 1.126 1.00 92.88 98 THR A C 1
ATOM 783 O O . THR A 1 98 ? 6.697 -5.309 0.163 1.00 92.88 98 THR A O 1
ATOM 786 N N . ALA A 1 99 ? 5.139 -6.348 1.411 1.00 93.50 99 ALA A N 1
ATOM 787 C CA . ALA A 1 99 ? 5.183 -7.640 0.732 1.00 93.50 99 ALA A CA 1
ATOM 788 C C . ALA A 1 99 ? 4.501 -7.585 -0.647 1.00 93.50 99 ALA A C 1
ATOM 790 O O . ALA A 1 99 ? 3.357 -8.001 -0.829 1.00 93.50 99 ALA A O 1
ATOM 791 N N . ASN A 1 100 ? 5.200 -7.060 -1.653 1.00 93.94 100 ASN A N 1
ATOM 792 C CA . ASN A 1 100 ? 4.631 -6.837 -2.987 1.00 93.94 100 ASN A CA 1
ATOM 793 C C . ASN A 1 100 ? 4.771 -8.032 -3.945 1.00 93.94 100 ASN A C 1
ATOM 795 O O . ASN A 1 100 ? 4.633 -7.843 -5.151 1.00 93.94 100 ASN A O 1
ATOM 799 N N . CYS A 1 101 ? 5.039 -9.243 -3.453 1.00 93.56 101 CYS A N 1
ATOM 800 C CA . CYS A 1 101 ? 5.086 -10.442 -4.292 1.00 93.56 101 CYS A CA 1
ATOM 801 C C . CYS A 1 101 ? 3.750 -10.642 -5.031 1.00 93.56 101 CYS A C 1
ATOM 803 O O . CYS A 1 101 ? 2.701 -10.508 -4.399 1.00 93.56 101 CYS A O 1
ATOM 805 N N . PRO A 1 102 ? 3.741 -11.003 -6.331 1.00 94.31 102 PRO A N 1
ATOM 806 C CA . PRO A 1 102 ? 2.501 -11.164 -7.095 1.00 94.31 102 PRO A CA 1
ATOM 807 C C . PRO A 1 102 ? 1.473 -12.100 -6.449 1.00 94.31 102 PRO A C 1
ATOM 809 O O . PRO A 1 102 ? 0.284 -11.804 -6.482 1.00 94.31 102 PRO A O 1
ATOM 812 N N . SER A 1 103 ? 1.932 -13.183 -5.814 1.00 93.94 103 SER A N 1
ATOM 813 C CA . SER A 1 103 ? 1.089 -14.142 -5.088 1.00 93.94 103 SER A CA 1
ATOM 814 C C . SER A 1 103 ? 0.372 -13.546 -3.872 1.00 93.94 103 SER A C 1
ATOM 816 O O . SER A 1 103 ? -0.628 -14.100 -3.431 1.00 93.94 103 SER A O 1
ATOM 818 N N . ASN A 1 104 ? 0.856 -12.422 -3.341 1.00 93.88 104 ASN A N 1
ATOM 819 C CA . ASN A 1 104 ? 0.272 -11.722 -2.199 1.00 93.88 104 ASN A CA 1
ATOM 820 C C . ASN A 1 104 ? -0.664 -10.571 -2.614 1.00 93.88 104 ASN A C 1
ATOM 822 O O . ASN A 1 104 ? -1.213 -9.880 -1.757 1.00 93.88 104 ASN A O 1
ATOM 826 N N . LEU A 1 105 ? -0.845 -10.322 -3.913 1.00 93.81 105 LEU A N 1
ATOM 827 C CA . LEU A 1 105 ? -1.629 -9.195 -4.410 1.00 93.81 105 LEU A CA 1
ATOM 828 C C . LEU A 1 105 ? -2.919 -9.671 -5.074 1.00 93.81 105 LEU A C 1
ATOM 830 O O . LEU A 1 105 ? -2.944 -10.661 -5.800 1.00 93.81 105 LEU A O 1
ATOM 834 N N . ARG A 1 106 ? -3.999 -8.911 -4.882 1.00 93.19 106 ARG A N 1
ATOM 835 C CA . ARG A 1 106 ? -5.275 -9.141 -5.574 1.00 93.19 106 ARG A CA 1
ATOM 836 C C . ARG A 1 106 ? -6.008 -7.843 -5.870 1.00 93.19 106 ARG A C 1
ATOM 838 O O . ARG A 1 106 ? -5.837 -6.847 -5.169 1.00 93.19 106 ARG A O 1
ATOM 845 N N . VAL A 1 107 ? -6.854 -7.864 -6.895 1.00 92.12 107 VAL A N 1
ATOM 846 C CA . VAL A 1 107 ? -7.789 -6.770 -7.173 1.00 92.12 107 VAL A CA 1
ATOM 847 C C . VAL A 1 107 ? -9.052 -6.968 -6.345 1.00 92.12 107 VAL A C 1
ATOM 849 O O . VAL A 1 107 ? -9.675 -8.023 -6.394 1.00 92.12 107 VAL A O 1
ATOM 852 N N . VAL A 1 108 ? -9.439 -5.946 -5.589 1.00 90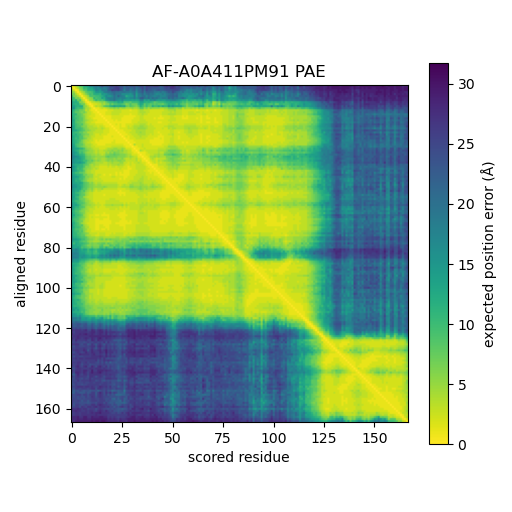.38 108 VAL A N 1
ATOM 853 C CA . VAL A 1 108 ? -10.636 -5.962 -4.741 1.00 90.38 108 VAL A CA 1
ATOM 854 C C . VAL A 1 108 ? -11.407 -4.654 -4.851 1.00 90.38 108 VAL A C 1
ATOM 856 O O . VAL A 1 108 ? -10.880 -3.633 -5.298 1.00 90.38 108 VAL A O 1
ATOM 859 N N . THR A 1 109 ? -12.658 -4.656 -4.401 1.00 88.75 109 THR A N 1
ATOM 860 C CA . THR A 1 109 ? -13.420 -3.419 -4.204 1.00 88.75 109 THR A CA 1
ATOM 861 C C . THR A 1 109 ? -12.974 -2.705 -2.918 1.00 88.75 109 THR A C 1
ATOM 863 O O . THR A 1 109 ? -12.426 -3.344 -2.015 1.00 88.75 109 THR A O 1
ATOM 866 N N . PRO A 1 110 ? -13.235 -1.392 -2.768 1.00 86.12 110 PRO A N 1
ATOM 867 C CA . PRO A 1 110 ? -12.953 -0.675 -1.525 1.00 86.12 110 PRO A CA 1
ATOM 868 C C . PRO A 1 110 ? -13.603 -1.304 -0.288 1.00 86.12 110 PRO A C 1
ATOM 870 O O . PRO A 1 110 ? -12.998 -1.286 0.778 1.00 86.12 110 PRO A O 1
ATOM 873 N N . SER A 1 111 ? -14.807 -1.873 -0.424 1.00 85.06 111 SER A N 1
ATOM 874 C CA . SER A 1 111 ? -15.511 -2.517 0.693 1.00 85.06 111 SER A CA 1
ATOM 875 C C . SER A 1 111 ? -14.751 -3.752 1.184 1.00 85.06 111 SER A C 1
ATOM 877 O O . SER A 1 111 ? -14.431 -3.844 2.366 1.00 85.06 111 SER A O 1
ATOM 879 N N . VAL A 1 112 ? -14.335 -4.627 0.262 1.00 85.88 112 VAL A N 1
ATOM 880 C CA . VAL A 1 112 ? -13.522 -5.813 0.583 1.00 85.88 112 VAL A CA 1
ATOM 881 C C . VAL A 1 112 ? -12.164 -5.412 1.172 1.00 85.88 112 VAL A C 1
ATOM 883 O O . VAL A 1 112 ? -11.751 -5.951 2.193 1.00 85.88 112 VAL A O 1
ATOM 886 N N . ASN A 1 113 ? -11.493 -4.409 0.596 1.00 85.62 113 ASN A N 1
ATOM 887 C CA . ASN A 1 113 ? -10.233 -3.890 1.141 1.00 85.62 113 ASN A CA 1
ATOM 888 C C . ASN A 1 113 ? -10.391 -3.360 2.579 1.00 85.62 113 ASN A C 1
ATOM 890 O O . ASN A 1 113 ? -9.531 -3.575 3.429 1.00 85.62 113 ASN A O 1
ATOM 894 N N . ASN A 1 114 ? -11.500 -2.674 2.868 1.00 82.81 114 ASN A N 1
ATOM 895 C CA . ASN A 1 114 ? -11.776 -2.151 4.204 1.00 82.81 114 ASN A CA 1
ATOM 896 C C . ASN A 1 114 ? -12.076 -3.266 5.212 1.00 82.81 114 ASN A C 1
ATOM 898 O O . ASN A 1 114 ? -11.665 -3.147 6.363 1.00 82.81 114 ASN A O 1
ATOM 902 N N . GLN A 1 115 ? -12.726 -4.354 4.789 1.00 79.94 115 GLN A N 1
ATOM 903 C CA . GLN A 1 115 ? -12.926 -5.544 5.625 1.00 79.94 115 GLN A CA 1
ATOM 904 C C . GLN A 1 115 ? -11.599 -6.249 5.952 1.00 79.94 115 GLN A C 1
ATOM 906 O O . GLN A 1 115 ? -11.439 -6.776 7.050 1.00 79.94 115 GLN A O 1
ATOM 911 N N . ASN A 1 116 ? -10.618 -6.205 5.043 1.00 73.38 116 ASN A N 1
ATOM 912 C CA . ASN A 1 116 ? -9.268 -6.732 5.285 1.00 73.38 116 ASN A CA 1
ATOM 913 C C . ASN A 1 116 ? -8.385 -5.816 6.130 1.00 73.38 116 ASN A C 1
ATOM 915 O O . ASN A 1 116 ? -7.273 -6.204 6.496 1.00 73.38 116 ASN A O 1
ATOM 919 N N . ARG A 1 117 ? -8.840 -4.605 6.456 1.00 70.31 117 ARG A N 1
ATOM 920 C CA . ARG A 1 117 ? -8.100 -3.731 7.358 1.00 70.31 117 ARG A CA 1
ATOM 921 C C . ARG A 1 117 ? -8.095 -4.387 8.734 1.00 70.31 117 ARG A C 1
ATOM 923 O O . ARG A 1 117 ? -9.154 -4.720 9.260 1.00 70.31 117 ARG A O 1
ATOM 930 N N . ALA A 1 118 ? -6.908 -4.558 9.318 1.00 64.94 118 ALA A N 1
ATOM 931 C CA . ALA A 1 118 ? -6.807 -4.938 10.720 1.00 64.94 118 ALA A CA 1
ATOM 932 C C . ALA A 1 118 ? -7.705 -3.990 11.521 1.00 64.94 118 ALA A C 1
ATOM 934 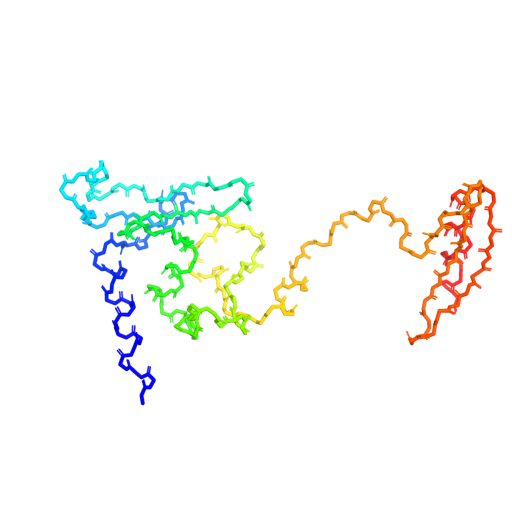O O . ALA A 1 118 ? -7.588 -2.764 11.378 1.00 64.94 118 ALA A O 1
ATOM 935 N N . GLN A 1 119 ? -8.646 -4.554 12.282 1.00 60.22 119 GLN A N 1
ATOM 936 C CA . GLN A 1 119 ? -9.421 -3.737 13.199 1.00 60.22 119 GLN A CA 1
ATOM 937 C C . GLN A 1 119 ? -8.397 -3.072 14.114 1.00 60.22 119 GLN A C 1
ATOM 939 O O . GLN A 1 119 ? -7.538 -3.781 14.646 1.00 60.22 119 GLN A O 1
ATOM 944 N N . PRO A 1 120 ? -8.407 -1.734 14.248 1.00 56.91 120 PRO A N 1
ATOM 945 C CA . PRO A 1 120 ? -7.616 -1.131 15.301 1.00 56.91 120 PRO A CA 1
ATOM 946 C C . PRO A 1 120 ? -7.999 -1.851 16.593 1.00 56.91 120 PRO A C 1
ATOM 948 O O . PRO A 1 120 ? -9.189 -2.118 16.802 1.00 56.91 120 PRO A O 1
ATOM 951 N N . GLU A 1 121 ? -7.012 -2.191 17.429 1.00 52.34 121 GLU A N 1
ATOM 952 C CA . GLU A 1 121 ? -7.301 -2.536 18.820 1.00 52.34 121 GLU A CA 1
ATOM 953 C C . GLU A 1 121 ? -8.325 -1.519 19.305 1.00 52.34 121 GLU A C 1
ATOM 955 O O . GLU A 1 121 ? -8.132 -0.312 19.111 1.00 52.34 121 GLU A O 1
ATOM 960 N N . ARG A 1 122 ? -9.480 -2.002 19.769 1.00 53.28 122 ARG A N 1
ATOM 961 C CA . ARG A 1 122 ? -10.618 -1.148 20.095 1.00 53.28 122 ARG A CA 1
ATOM 962 C C . ARG A 1 122 ? -10.202 -0.244 21.255 1.00 53.28 122 ARG A C 1
ATOM 964 O O . ARG A 1 122 ? -10.416 -0.577 22.408 1.00 53.28 122 ARG A O 1
ATOM 971 N N . LYS A 1 123 ? -9.600 0.909 20.948 1.00 49.97 123 LYS A N 1
ATOM 972 C CA . LYS A 1 123 ? -9.192 1.917 21.939 1.00 49.97 123 LYS A CA 1
ATOM 973 C C . LYS A 1 123 ? -10.398 2.564 22.621 1.00 49.97 123 LYS A C 1
ATOM 975 O O . LYS A 1 123 ? -10.246 3.247 23.626 1.00 49.97 123 LYS A O 1
ATOM 980 N N . HIS A 1 124 ? -11.588 2.353 22.067 1.00 53.03 124 HIS A N 1
ATOM 981 C CA . HIS A 1 124 ? -12.858 2.776 22.624 1.00 53.03 124 HIS A CA 1
ATOM 982 C C . HIS A 1 124 ? -13.735 1.541 22.774 1.00 53.03 124 HIS A C 1
ATOM 984 O O . HIS A 1 124 ? -13.877 0.773 21.818 1.00 53.03 124 HIS A O 1
ATOM 990 N N . ASP A 1 125 ? -14.321 1.352 23.953 1.00 67.19 125 ASP A N 1
ATOM 991 C CA . ASP A 1 125 ? -15.282 0.279 24.180 1.00 67.19 125 ASP A CA 1
ATOM 992 C C . ASP A 1 125 ? -16.469 0.517 23.254 1.00 67.19 125 A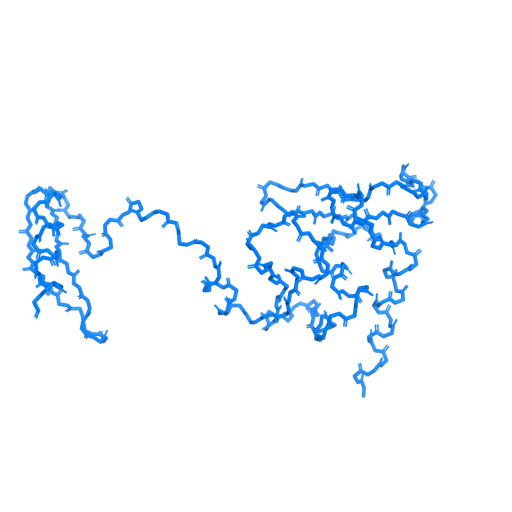SP A C 1
ATOM 994 O O . ASP A 1 125 ? -17.266 1.439 23.441 1.00 67.19 125 ASP A O 1
ATOM 998 N N . ALA A 1 126 ? -16.541 -0.267 22.181 1.00 73.81 126 ALA A N 1
ATOM 999 C CA . ALA A 1 126 ? -17.622 -0.167 21.221 1.00 73.81 126 ALA A CA 1
ATOM 1000 C C . ALA A 1 126 ? -18.953 -0.304 21.971 1.00 73.81 126 ALA A C 1
ATOM 1002 O O . ALA A 1 126 ? -19.157 -1.277 22.692 1.00 73.81 126 ALA A O 1
ATOM 1003 N N . GLY A 1 127 ? -19.842 0.676 21.806 1.00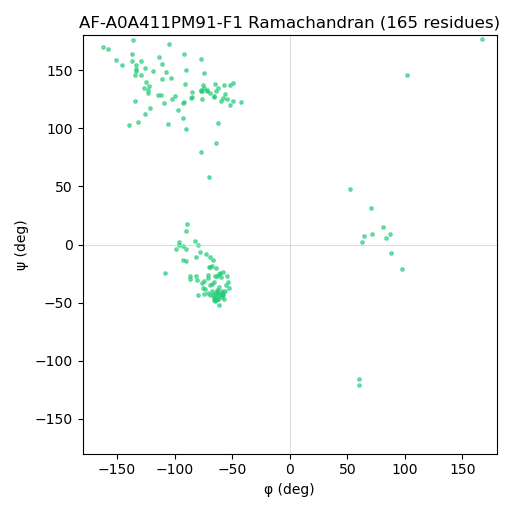 84.81 127 GLY A N 1
ATOM 1004 C CA . GLY A 1 127 ? -21.101 0.727 22.543 1.00 84.81 127 GLY A CA 1
ATOM 1005 C C . GLY A 1 127 ? -21.039 1.417 23.907 1.00 84.81 127 GLY A C 1
ATOM 1006 O O . GLY A 1 127 ? -22.029 1.371 24.621 1.00 84.81 127 GLY A O 1
ATOM 1007 N N . ILE A 1 128 ? -19.940 2.085 24.272 1.00 89.62 128 ILE A N 1
ATOM 1008 C CA . ILE A 1 128 ? -19.879 2.975 25.441 1.00 89.62 128 ILE A CA 1
ATOM 1009 C C . ILE A 1 128 ? -19.716 4.424 24.973 1.00 89.62 128 ILE A C 1
ATOM 1011 O O . ILE A 1 128 ? -18.848 4.750 24.162 1.00 89.62 128 ILE A O 1
ATOM 1015 N N . ARG A 1 129 ? -20.566 5.321 25.475 1.00 90.56 129 ARG A N 1
ATOM 1016 C CA . ARG A 1 129 ? -20.540 6.760 25.181 1.00 90.56 129 ARG A CA 1
ATOM 1017 C C . ARG A 1 129 ? -20.369 7.549 26.473 1.00 90.56 129 ARG A C 1
ATOM 1019 O O . ARG A 1 129 ? -21.259 7.543 27.312 1.00 90.56 129 ARG A O 1
ATOM 1026 N N . LYS A 1 130 ? -19.274 8.299 26.605 1.00 90.00 130 LYS A N 1
ATOM 1027 C CA . LYS A 1 130 ? -19.080 9.232 27.727 1.00 90.00 130 LYS A CA 1
ATOM 1028 C C . LYS A 1 130 ? -19.908 10.511 27.525 1.00 90.00 130 LYS A C 1
ATOM 1030 O O . LYS A 1 130 ? -19.856 11.112 26.449 1.00 90.00 130 LYS A O 1
ATOM 1035 N N . ARG A 1 131 ? -20.647 10.947 28.550 1.00 87.19 131 ARG A N 1
ATOM 1036 C CA . ARG A 1 131 ? -21.344 12.245 28.627 1.00 87.19 131 ARG A CA 1
ATOM 1037 C C . ARG A 1 131 ? -21.036 12.916 29.966 1.00 87.19 131 ARG A C 1
ATOM 1039 O O . ARG A 1 131 ? -21.553 12.528 31.010 1.00 87.19 131 ARG A O 1
ATOM 1046 N N . GLY A 1 132 ? -20.188 13.943 29.937 1.00 89.19 132 GLY A N 1
ATOM 1047 C CA . GLY A 1 132 ? -19.735 14.612 31.158 1.00 89.19 132 GLY A CA 1
ATOM 1048 C C . GLY A 1 132 ? -19.013 13.633 32.087 1.00 89.19 132 GLY A C 1
ATOM 1049 O O . GLY A 1 132 ? -17.964 13.098 31.719 1.00 89.19 132 GLY A O 1
ATOM 1050 N N . LYS A 1 133 ? -19.590 13.397 33.270 1.00 91.12 133 LYS A N 1
ATOM 1051 C CA . LYS A 1 133 ? -19.078 12.461 34.283 1.00 91.12 133 LYS A CA 1
ATOM 1052 C C . LYS A 1 133 ? -19.619 11.030 34.153 1.00 91.12 133 LYS A C 1
ATOM 1054 O O . LYS A 1 133 ? -19.165 10.177 34.892 1.00 91.12 133 LYS A O 1
ATOM 1059 N N . THR A 1 134 ? -20.538 10.770 33.222 1.00 94.69 134 THR A N 1
ATOM 1060 C CA . THR A 1 134 ? -21.222 9.471 33.103 1.00 94.69 1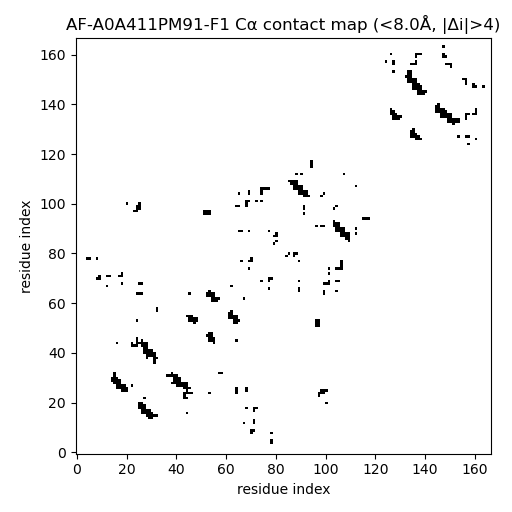34 THR A CA 1
ATOM 1061 C C . THR A 1 134 ? -20.868 8.733 31.810 1.00 94.69 134 THR A C 1
ATOM 1063 O O . THR A 1 134 ? -20.397 9.330 30.833 1.00 94.69 134 THR A O 1
ATOM 1066 N N . PHE A 1 135 ? -21.112 7.426 31.797 1.00 93.94 135 PHE A N 1
ATOM 1067 C CA . PHE A 1 135 ? -20.849 6.491 30.710 1.00 93.94 135 PHE A CA 1
ATOM 1068 C C . PHE A 1 135 ? -22.135 5.741 30.351 1.00 93.94 135 PHE A C 1
ATOM 1070 O O . PHE A 1 135 ? -22.645 4.939 31.124 1.00 93.94 135 PHE A O 1
ATOM 1077 N N . THR A 1 136 ? -22.673 5.985 29.158 1.00 94.25 136 THR A N 1
ATOM 1078 C CA . THR A 1 136 ? -23.859 5.290 28.647 1.00 94.25 136 THR A CA 1
ATOM 1079 C C . THR A 1 136 ? -23.451 4.069 27.833 1.00 94.25 136 THR A C 1
ATOM 1081 O O . THR A 1 136 ? -22.748 4.203 26.829 1.00 94.25 136 THR A O 1
ATOM 1084 N N . ALA A 1 137 ? -23.938 2.896 28.227 1.00 93.62 137 ALA A N 1
ATOM 1085 C CA . ALA A 1 137 ? -23.789 1.649 27.494 1.00 93.62 137 ALA A CA 1
ATOM 1086 C C . ALA A 1 137 ? -24.963 1.417 26.533 1.00 93.62 137 ALA A C 1
ATOM 1088 O O . ALA A 1 137 ? -26.124 1.635 26.878 1.00 93.62 137 ALA A O 1
ATOM 1089 N N . TYR A 1 138 ? -24.667 0.955 25.322 1.00 93.19 138 TYR A N 1
ATOM 1090 C CA . TYR A 1 138 ? -25.646 0.628 24.293 1.00 93.19 138 TYR A CA 1
ATOM 1091 C C . TYR A 1 138 ? -25.138 -0.477 23.356 1.00 93.19 138 TYR A C 1
ATOM 1093 O O . TYR A 1 138 ? -23.933 -0.710 23.195 1.00 93.19 138 TYR A O 1
ATOM 1101 N N . TYR A 1 139 ? -26.069 -1.140 22.687 1.00 90.50 139 TYR A N 1
ATOM 1102 C CA . TYR A 1 139 ? -25.803 -2.051 21.579 1.00 90.50 139 TYR A CA 1
ATOM 1103 C C . TYR A 1 139 ? -26.805 -1.801 20.448 1.00 90.50 139 TYR A C 1
ATOM 1105 O O . TYR A 1 139 ? -27.668 -0.931 20.555 1.00 90.50 139 TYR A O 1
ATOM 1113 N N . TYR A 1 140 ? -26.637 -2.501 19.331 1.00 86.62 140 TYR A N 1
ATOM 1114 C CA . TYR A 1 140 ? -27.581 -2.462 18.221 1.00 86.62 140 TYR A CA 1
ATOM 1115 C C . TYR A 1 140 ? -28.220 -3.833 18.067 1.00 86.62 140 TYR A C 1
ATOM 1117 O O . TYR A 1 140 ? -27.506 -4.829 17.965 1.00 86.62 140 TYR A O 1
ATOM 1125 N N . GLU A 1 141 ? -29.545 -3.857 18.020 1.00 84.38 141 GLU A N 1
ATOM 1126 C CA . GLU A 1 141 ? -30.331 -5.012 17.606 1.00 84.38 141 GLU A CA 1
ATOM 1127 C C . GLU A 1 141 ? -30.879 -4.709 16.205 1.00 84.38 141 GLU A C 1
ATOM 1129 O O . GLU A 1 141 ? -31.734 -3.838 16.010 1.00 84.38 141 GLU A O 1
ATOM 1134 N N . GLY A 1 142 ? -30.272 -5.327 15.189 1.00 84.50 142 GLY A N 1
ATOM 1135 C CA . GLY A 1 142 ? -30.460 -4.920 13.795 1.00 84.50 142 GLY A CA 1
ATOM 1136 C C . GLY A 1 142 ? -30.020 -3.468 13.563 1.00 84.50 142 GLY A C 1
ATOM 1137 O O . GLY A 1 142 ? -28.870 -3.112 13.810 1.00 84.50 142 GLY A O 1
ATOM 1138 N N . ASN A 1 143 ? -30.944 -2.620 13.100 1.00 85.94 143 ASN A N 1
ATOM 1139 C CA . ASN A 1 143 ? -30.704 -1.187 12.867 1.00 85.94 143 ASN A CA 1
ATOM 1140 C C . ASN A 1 143 ? -31.147 -0.293 14.038 1.00 85.94 143 ASN A C 1
ATOM 1142 O O . ASN A 1 143 ? -31.053 0.932 13.944 1.00 85.94 143 ASN A O 1
ATOM 1146 N N . LYS A 1 144 ? -31.652 -0.874 15.132 1.00 85.12 144 LYS A N 1
ATOM 1147 C CA . LYS A 1 144 ? -32.154 -0.121 16.281 1.00 85.12 144 LYS A CA 1
ATOM 1148 C C . LYS A 1 144 ? -31.107 -0.092 17.386 1.00 85.12 144 LYS A C 1
ATOM 1150 O O . LYS A 1 144 ? -30.609 -1.129 17.811 1.00 85.12 144 LYS A O 1
ATOM 1155 N N . GLN A 1 145 ? -30.793 1.105 17.867 1.00 90.69 145 GLN A N 1
ATOM 1156 C CA . GLN A 1 145 ? -29.944 1.272 19.040 1.00 90.69 145 GLN A CA 1
ATOM 1157 C C . GLN A 1 145 ? -30.751 0.960 20.307 1.00 90.69 145 GLN A C 1
ATOM 1159 O O . GLN A 1 145 ? -31.788 1.580 20.550 1.00 90.69 145 GLN A O 1
ATOM 1164 N N . VAL A 1 146 ? -30.252 0.034 21.123 1.00 92.88 146 VAL A N 1
ATOM 1165 C CA . VAL A 1 146 ? -30.794 -0.307 22.441 1.00 92.88 146 VAL A CA 1
ATOM 1166 C C . VAL A 1 146 ? -29.827 0.193 23.507 1.00 92.88 146 VAL A C 1
ATOM 1168 O O . VAL A 1 146 ? -28.645 -0.155 23.514 1.00 92.88 146 VAL A O 1
ATOM 1171 N N . THR A 1 147 ? -30.318 1.048 24.398 1.00 94.69 147 THR A N 1
ATOM 1172 C CA . THR A 1 147 ? -29.543 1.557 25.535 1.00 94.69 147 THR A CA 1
ATOM 1173 C C . THR A 1 147 ? -29.649 0.571 26.691 1.00 94.69 147 THR A C 1
ATOM 1175 O O . THR A 1 147 ? -30.753 0.240 27.105 1.00 94.69 147 THR A O 1
ATOM 1178 N N . VAL A 1 148 ? -28.505 0.132 27.216 1.00 93.69 148 VAL A N 1
ATOM 1179 C CA . VAL A 1 148 ? -28.419 -0.759 28.385 1.00 93.69 148 VAL A CA 1
ATOM 1180 C C . VAL A 1 148 ? -28.595 0.039 29.674 1.00 93.69 148 VAL A C 1
ATOM 1182 O O . VAL A 1 148 ? -29.316 -0.373 30.573 1.00 93.69 148 VAL A O 1
ATOM 1185 N N . GLY A 1 149 ? -27.950 1.204 29.759 1.00 93.62 149 GLY A N 1
ATOM 1186 C CA . GLY A 1 149 ? -27.987 2.046 30.951 1.00 93.62 149 GLY A CA 1
ATOM 1187 C C . GLY A 1 149 ? -26.937 3.149 30.918 1.00 93.62 149 GLY A C 1
ATOM 1188 O O . GLY A 1 149 ? -26.144 3.242 29.978 1.00 93.62 149 GLY A O 1
ATOM 1189 N N . THR A 1 150 ? -26.943 3.997 31.943 1.00 95.44 150 THR A N 1
ATOM 1190 C CA . THR A 1 150 ? -25.919 5.024 32.175 1.00 95.44 150 THR A CA 1
ATOM 1191 C C . THR A 1 150 ? -25.309 4.808 33.550 1.00 95.44 150 THR A C 1
ATOM 1193 O O . THR A 1 150 ? -26.043 4.593 34.507 1.00 95.44 150 THR A O 1
ATOM 1196 N N . PHE A 1 151 ? -23.982 4.848 33.616 1.00 95.06 151 PHE A N 1
ATOM 1197 C CA . PHE A 1 151 ? -23.179 4.477 34.778 1.00 95.06 151 PHE A CA 1
ATOM 1198 C C . PHE A 1 151 ? -22.184 5.587 35.110 1.00 95.06 151 PHE A C 1
ATOM 1200 O O . PHE A 1 151 ? -21.828 6.388 34.239 1.00 95.06 151 PHE A O 1
ATOM 1207 N N . ASP A 1 152 ? -21.715 5.630 36.351 1.00 93.94 152 ASP A N 1
ATOM 1208 C CA . ASP A 1 152 ? -20.746 6.637 36.792 1.00 93.94 152 ASP A CA 1
ATOM 1209 C C . ASP A 1 152 ? -19.316 6.254 36.408 1.00 93.94 152 ASP A C 1
ATOM 1211 O O . ASP A 1 152 ? -18.477 7.123 36.152 1.00 93.94 152 ASP A O 1
ATOM 1215 N N . THR A 1 153 ? -19.047 4.954 36.280 1.00 91.81 153 THR A N 1
ATOM 1216 C CA . THR A 1 153 ? -17.744 4.442 35.858 1.00 91.81 153 THR A CA 1
ATOM 1217 C C . THR A 1 153 ? -17.792 3.820 34.469 1.00 91.81 153 THR A C 1
ATOM 1219 O O . THR A 1 153 ? -18.825 3.369 33.962 1.00 91.81 153 THR A O 1
ATOM 1222 N N . ARG A 1 154 ? -16.628 3.805 33.819 1.00 87.81 154 ARG A N 1
ATOM 1223 C CA . ARG A 1 154 ? -16.464 3.176 32.509 1.00 87.81 154 ARG A CA 1
ATOM 1224 C C . ARG A 1 154 ? -16.610 1.660 32.623 1.00 87.81 154 ARG A C 1
ATOM 1226 O O . ARG A 1 154 ? -17.205 1.033 31.752 1.00 87.81 154 ARG A O 1
ATOM 1233 N N . GLU A 1 155 ? -16.062 1.093 33.688 1.00 89.00 155 GLU A N 1
ATOM 1234 C CA . GLU A 1 155 ? -15.979 -0.338 33.953 1.00 89.00 155 GLU A CA 1
ATOM 1235 C C . GLU A 1 155 ? -17.374 -0.946 34.140 1.00 89.00 155 GLU A C 1
ATOM 1237 O O . GLU A 1 155 ? -17.685 -1.953 33.501 1.00 89.00 155 GLU A O 1
ATOM 1242 N N . GLU A 1 156 ? -18.250 -0.293 34.910 1.00 90.88 156 GLU A N 1
ATOM 1243 C CA . GLU A 1 156 ? -19.650 -0.713 35.077 1.00 90.88 156 GLU A CA 1
ATOM 1244 C C . GLU A 1 156 ? -20.408 -0.720 33.748 1.00 90.88 156 GLU A C 1
ATOM 1246 O O . GLU A 1 156 ? -21.104 -1.685 33.430 1.00 90.88 156 GLU A O 1
ATOM 1251 N N . ALA A 1 157 ? -20.223 0.319 32.929 1.00 91.12 157 ALA A N 1
ATOM 1252 C CA . ALA A 1 157 ? -20.874 0.409 31.627 1.00 91.12 157 ALA A CA 1
ATOM 1253 C C . ALA A 1 157 ? -20.435 -0.727 30.685 1.00 91.12 157 ALA A C 1
ATOM 1255 O O . ALA A 1 157 ? -21.258 -1.290 29.957 1.00 91.12 157 ALA A O 1
ATOM 1256 N N . VAL A 1 158 ? -19.148 -1.091 30.710 1.00 88.62 158 VAL A N 1
ATOM 1257 C CA . VAL A 1 158 ? -18.608 -2.216 29.932 1.00 88.62 158 VAL A CA 1
ATOM 1258 C C . VAL A 1 158 ? -19.183 -3.549 30.414 1.00 88.62 158 VAL A C 1
ATOM 1260 O O . VAL A 1 158 ? -19.620 -4.343 29.579 1.00 88.62 158 VAL A O 1
ATOM 1263 N N . GLN A 1 159 ? -19.229 -3.781 31.730 1.00 87.88 159 GLN A N 1
ATOM 1264 C CA . GLN A 1 159 ? -19.763 -5.018 32.314 1.00 87.88 159 GLN A CA 1
ATOM 1265 C C . GLN A 1 159 ? -21.256 -5.192 32.028 1.00 87.88 159 GLN A C 1
ATOM 1267 O O . GLN A 1 159 ? -21.669 -6.241 31.531 1.00 87.88 159 GLN A O 1
ATOM 1272 N N . ALA A 1 160 ? -22.059 -4.145 32.238 1.00 89.69 160 ALA A N 1
ATOM 1273 C CA . ALA A 1 160 ? -23.492 -4.183 31.958 1.00 89.69 160 ALA A CA 1
ATOM 1274 C C . ALA A 1 160 ? -23.771 -4.498 30.482 1.00 89.69 160 ALA A C 1
ATOM 1276 O O . ALA A 1 160 ? -24.625 -5.322 30.154 1.00 89.69 160 ALA A O 1
ATOM 1277 N N . ARG A 1 161 ? -22.999 -3.893 29.571 1.00 88.00 161 ARG A N 1
ATOM 1278 C CA . ARG A 1 161 ? -23.108 -4.180 28.138 1.00 88.00 161 ARG A CA 1
ATOM 1279 C C . ARG A 1 161 ? -22.727 -5.620 27.796 1.00 88.00 161 ARG A C 1
ATOM 1281 O O . ARG A 1 161 ? -23.370 -6.215 26.936 1.00 88.00 161 ARG A O 1
ATOM 1288 N N . ALA A 1 162 ? -21.666 -6.148 28.405 1.00 85.00 162 ALA A N 1
ATOM 1289 C CA . ALA A 1 162 ? -21.225 -7.521 28.174 1.00 85.00 162 ALA A CA 1
ATOM 1290 C C . ALA A 1 162 ? -22.291 -8.531 28.624 1.00 85.00 162 ALA A C 1
ATOM 1292 O O . ALA A 1 162 ? -22.585 -9.458 27.873 1.00 85.00 162 ALA A O 1
ATOM 1293 N N . GLY A 1 163 ? -22.930 -8.294 29.776 1.00 83.38 163 GLY A N 1
ATOM 1294 C CA . GLY A 1 163 ? -24.034 -9.120 30.273 1.00 83.38 163 GLY A CA 1
ATOM 1295 C C . GLY A 1 163 ? -25.227 -9.177 29.314 1.00 83.38 163 GLY A C 1
ATOM 1296 O O . GLY A 1 163 ? -25.736 -10.258 29.045 1.00 83.38 163 GLY A O 1
ATOM 1297 N N . CYS A 1 164 ? -25.625 -8.045 28.721 1.00 83.88 164 CYS A N 1
ATOM 1298 C CA . CYS A 1 164 ? -26.737 -8.012 27.760 1.00 83.88 164 CYS A CA 1
ATOM 1299 C C . CYS A 1 164 ? -26.438 -8.677 26.408 1.00 83.88 164 CYS A C 1
ATOM 1301 O O . CYS A 1 164 ? -27.369 -8.964 25.671 1.00 83.88 164 CYS A O 1
ATOM 1303 N N . LEU A 1 165 ? -25.166 -8.859 26.045 1.00 73.56 165 LEU A N 1
ATOM 1304 C CA . LEU A 1 165 ? -24.773 -9.516 24.790 1.00 73.56 165 LEU A CA 1
ATOM 1305 C C . LEU A 1 165 ? -24.543 -11.024 24.948 1.00 73.56 165 LEU A C 1
ATOM 1307 O O . LEU A 1 165 ? -24.377 -11.710 23.944 1.00 73.56 165 LEU A O 1
ATOM 1311 N N . ALA A 1 166 ? -24.455 -11.508 26.188 1.00 64.81 166 ALA A N 1
ATOM 1312 C CA . ALA A 1 166 ? -24.217 -12.910 26.521 1.00 64.81 166 ALA A CA 1
ATOM 1313 C C . ALA A 1 166 ? -25.504 -13.679 26.885 1.00 64.81 166 ALA A C 1
ATOM 1315 O O . ALA A 1 166 ? -25.424 -14.882 27.129 1.00 64.81 166 ALA A O 1
ATOM 1316 N N . ALA A 1 167 ? -26.647 -12.990 26.936 1.00 50.53 167 ALA A N 1
ATOM 1317 C CA . ALA A 1 167 ? -27.985 -13.543 27.148 1.00 50.53 167 ALA A CA 1
ATOM 1318 C C . ALA A 1 167 ? -28.743 -13.620 25.817 1.00 50.53 167 ALA A C 1
ATOM 1320 O O . ALA A 1 167 ? -29.503 -14.596 25.642 1.00 50.53 167 ALA A O 1
#

Solvent-accessible surface area (backbone atoms only — not comparable to full-atom values): 9728 Å² total; per-residue (Å²): 127,76,67,68,57,49,55,54,56,37,55,59,48,57,65,39,40,41,83,27,88,90,23,82,39,27,25,20,23,60,36,55,90,44,96,83,46,88,56,46,58,69,38,70,36,59,45,77,43,99,88,50,39,33,31,41,75,58,93,94,38,82,42,52,35,56,59,52,37,30,40,69,69,60,44,71,70,41,74,62,61,42,94,89,43,73,69,44,42,81,38,43,75,85,63,44,63,49,58,35,50,63,92,34,52,44,68,36,37,58,68,59,47,58,69,64,45,78,74,70,78,73,88,56,64,85,46,57,46,79,57,94,77,31,20,33,13,35,51,66,64,86,92,43,79,44,73,74,49,74,29,74,40,66,66,58,21,51,52,57,44,51,54,70,73,75,112

pLDDT: mean 84.86, std 13.25, range [42.31, 97.06]

InterPro domains:
  IPR003615 HNH nuclease [PF13392] (63-114)
  IPR044925 His-Me finger superfamily [SSF54060] (42-118)

Radius of gyration: 23.49 Å; Cα contacts (8 Å, |Δi|>4): 261; chains: 1; bounding box: 53×29×64 Å

Nearest PDB structures (foldseek):
  2iou-assembly1_H  TM=5.233E-01  e=3.001E+00  Bordetella bronchiseptica RB50
  2uzr-assembly1_A  TM=4.271E-01  e=1.870E+00  Homo sapiens
  1u80-assembly2_C-2  TM=4.439E-01  e=4.818E+00  Escherichia coli
  1u80-assembly1_B  TM=4.418E-01  e=4.818E+00  Escherichia coli
  5ejs-assembly1_A  TM=3.669E-01  e=5.753E+00  Dictyostelium discoideum

Mean predicted aligned error: 12.14 Å

Secondary structure (DSSP, 8-state):
-HHHHHHHHHHHHHTTEEE-TTSTTSEEESS-SSTT-S--TTPBP-EE-TTS-EEEEETTEEEEHHHHHHHHTT-TTGGG--TT-TT-EEEETTS-TT---GGGEEEE-HHHHHHTSPPP--SS-TTEEEETTEEEEEEEETTEEEEEEEESSHHHHHHHHHHHH--